Protein AF-A0A7D9IEE5-F1 (afdb_monomer)

Secondary structure (DSSP, 8-state):
-HHHHHHHHHHHTS-------HHHHHHHTT--HHHHHHHHHHHHHTT--HHHHHHHHHHHHHHHHHHHHHHHHHHHTTSSS---

Foldseek 3Di:
DVVVVVVVCCVVPNPPPPPDDVVLCVVQVPDDLVRLVVVLVVCVVVVHDPVSNVVSVVSNVVVVVVVVVVVVVVVVVPPDPDDD

Mean predicted aligned error: 13.34 Å

Nearest PDB structures (foldseek):
  5lcy-assembly1_C  TM=5.767E-01  e=7.806E+00  Salmonella enterica subsp. enterica serovar Typhimurium

Solvent-accessible surface area (backbone atoms only — not comparable to full-atom values): 5178 Å² total; per-residue (Å²): 122,66,63,61,56,52,46,52,44,36,74,75,72,36,88,67,84,64,78,73,53,65,66,60,50,65,71,52,70,82,53,51,69,69,53,47,54,52,49,52,54,49,39,66,72,67,72,46,60,68,67,59,51,53,49,52,53,49,57,43,49,52,54,50,52,53,58,51,48,57,57,51,60,64,57,64,74,72,74,81,86,82,82,135

Organism: Paramuricea clavata (NCBI:txid317549)

pLDDT: mean 73.92, std 16.28, range [42.47, 93.81]

Radius of gyration: 19.27 Å; Cα contacts (8 Å, |Δi|>4): 27; chains: 1; bounding box: 52×28×56 Å

Sequence (84 aa):
MNDVVYNYFADNFGYVEKMLDKELVNKYKDQTVKALKKCLKQLKLSNADPHEIKYVVRTLRDKLRNACQINTTQNQNKTFNHDN

Structure (mmCIF, N/CA/C/O backbone):
data_AF-A0A7D9IEE5-F1
#
_entry.id   AF-A0A7D9IEE5-F1
#
loop_
_atom_site.group_PDB
_atom_site.id
_atom_site.type_symbol
_atom_site.label_atom_id
_atom_site.label_alt_id
_atom_site.label_comp_id
_atom_site.label_asym_id
_atom_site.label_entity_id
_atom_site.label_seq_id
_atom_site.pdbx_PDB_ins_code
_atom_site.Cartn_x
_atom_site.Cartn_y
_atom_site.Cartn_z
_atom_site.occupancy
_atom_site.B_iso_or_equiv
_atom_site.auth_seq_id
_atom_site.auth_comp_id
_atom_site.auth_asym_id
_atom_site.auth_atom_id
_atom_site.pdbx_PDB_model_num
ATOM 1 N N . MET A 1 1 ? -10.971 -20.204 -29.505 1.00 51.38 1 MET A N 1
ATOM 2 C CA . MET A 1 1 ? -10.585 -18.794 -29.773 1.00 51.38 1 MET A CA 1
ATOM 3 C C . MET A 1 1 ? -10.987 -17.830 -28.654 1.00 51.38 1 MET A C 1
ATOM 5 O O . MET A 1 1 ? -10.278 -16.852 -28.473 1.00 51.38 1 MET A O 1
ATOM 9 N N . ASN A 1 2 ? -12.042 -18.098 -27.871 1.00 56.41 2 ASN A N 1
ATOM 10 C CA . ASN A 1 2 ? -12.433 -17.235 -26.743 1.00 56.41 2 ASN A CA 1
ATOM 11 C C . ASN A 1 2 ? -11.508 -17.332 -25.516 1.00 56.41 2 ASN A C 1
ATOM 13 O O . ASN A 1 2 ? -11.370 -16.348 -24.795 1.00 56.41 2 ASN A O 1
ATOM 17 N N . ASP A 1 3 ? -10.819 -18.460 -25.316 1.00 60.09 3 ASP A N 1
ATOM 18 C CA . ASP A 1 3 ? -9.961 -18.650 -24.136 1.00 60.09 3 ASP A CA 1
ATOM 19 C C . ASP A 1 3 ? -8.741 -17.728 -24.126 1.00 60.09 3 ASP A C 1
ATOM 21 O O . ASP A 1 3 ? -8.317 -17.291 -23.070 1.00 60.09 3 ASP A O 1
ATOM 25 N N . VAL A 1 4 ? -8.194 -17.359 -25.289 1.00 69.94 4 VAL A N 1
ATOM 26 C CA . VAL A 1 4 ? -7.020 -16.467 -25.361 1.00 69.94 4 VAL A CA 1
ATOM 27 C C . VAL A 1 4 ? -7.378 -15.050 -24.915 1.00 69.94 4 VAL A C 1
ATOM 29 O O . VAL A 1 4 ? -6.609 -14.412 -24.202 1.00 69.94 4 VAL A O 1
ATOM 32 N N . VAL A 1 5 ? -8.565 -14.570 -25.296 1.00 67.25 5 VAL A N 1
ATOM 33 C CA . VAL A 1 5 ? -9.068 -13.253 -24.890 1.00 67.25 5 VAL A CA 1
ATOM 34 C C . VAL A 1 5 ? -9.425 -13.274 -23.407 1.00 67.25 5 VAL A C 1
ATOM 36 O O . VAL A 1 5 ? -9.018 -12.378 -22.673 1.00 67.25 5 VAL A O 1
ATOM 39 N N . TYR A 1 6 ? -10.107 -14.324 -22.939 1.00 65.56 6 TYR A N 1
ATOM 40 C CA . TYR A 1 6 ? -10.434 -14.468 -21.521 1.00 65.56 6 TYR A CA 1
ATOM 41 C C . TYR A 1 6 ? -9.185 -14.618 -20.649 1.00 65.56 6 TYR A C 1
ATOM 43 O O . TYR A 1 6 ? -9.138 -14.012 -19.590 1.00 65.56 6 TYR A O 1
ATOM 51 N N . ASN A 1 7 ? -8.149 -15.323 -21.112 1.00 65.50 7 ASN A N 1
ATOM 52 C CA . ASN A 1 7 ? -6.857 -15.423 -20.429 1.00 65.50 7 ASN A CA 1
ATOM 53 C C . ASN A 1 7 ? -6.117 -14.086 -20.434 1.00 65.50 7 ASN A C 1
ATOM 55 O O . ASN A 1 7 ? -5.611 -13.680 -19.399 1.00 65.50 7 ASN A O 1
ATOM 59 N N . TYR A 1 8 ? -6.124 -13.337 -21.543 1.00 69.38 8 TYR A N 1
ATOM 60 C CA . TYR A 1 8 ? -5.546 -11.993 -21.571 1.00 69.38 8 TYR A CA 1
ATOM 61 C C . TYR A 1 8 ? -6.240 -11.072 -20.564 1.00 69.38 8 TYR A C 1
ATOM 63 O O . TYR A 1 8 ? -5.573 -10.370 -19.806 1.00 69.38 8 TYR A O 1
ATOM 71 N N . PHE A 1 9 ? -7.572 -11.090 -20.503 1.00 64.81 9 PHE A N 1
ATOM 72 C CA . PHE A 1 9 ? -8.288 -10.321 -19.494 1.00 64.81 9 PHE A CA 1
ATOM 73 C C . PHE A 1 9 ? -8.112 -10.898 -18.091 1.00 64.81 9 PHE A C 1
ATOM 75 O O . PHE A 1 9 ? -7.996 -10.112 -17.171 1.00 64.81 9 PHE A O 1
ATOM 82 N N . ALA A 1 10 ? -8.013 -12.209 -17.890 1.00 65.69 10 ALA A N 1
ATOM 83 C CA . ALA A 1 10 ? -7.791 -12.811 -16.578 1.00 65.69 10 ALA A CA 1
ATOM 84 C C . ALA A 1 10 ? -6.377 -12.541 -16.036 1.00 65.69 10 ALA A C 1
ATOM 86 O O . ALA A 1 10 ? -6.227 -12.257 -14.856 1.00 65.69 10 ALA A O 1
ATOM 87 N N . ASP A 1 11 ? -5.357 -12.540 -16.889 1.00 58.34 11 ASP A N 1
ATOM 88 C CA . ASP A 1 11 ? -3.970 -12.270 -16.509 1.00 58.34 11 ASP A CA 1
ATOM 89 C C . ASP A 1 11 ? -3.696 -10.772 -16.320 1.00 58.34 11 ASP A C 1
ATOM 91 O O . ASP A 1 11 ? -2.889 -10.387 -15.470 1.00 58.34 11 ASP A O 1
ATOM 95 N N . ASN A 1 12 ? -4.369 -9.909 -17.094 1.00 58.41 12 ASN A N 1
ATOM 96 C CA . ASN A 1 12 ? -4.157 -8.458 -17.035 1.00 58.41 12 ASN A CA 1
ATOM 97 C C . ASN A 1 12 ? -5.179 -7.718 -16.153 1.00 58.41 12 ASN A C 1
ATOM 99 O O . ASN A 1 12 ? -4.845 -6.696 -15.549 1.00 58.41 12 ASN A O 1
ATOM 103 N N . PHE A 1 13 ? -6.408 -8.225 -16.059 1.00 62.62 13 PHE A N 1
ATOM 104 C CA . PHE A 1 13 ? -7.554 -7.599 -15.379 1.00 62.62 13 PHE A CA 1
ATOM 105 C C . PHE A 1 13 ? -8.291 -8.540 -14.409 1.00 62.62 13 PHE A C 1
ATOM 107 O O . PHE A 1 13 ? -9.055 -8.066 -13.568 1.00 62.62 13 PHE A O 1
ATOM 114 N N . GLY A 1 14 ? -8.052 -9.849 -14.482 1.00 48.31 14 GLY A N 1
ATOM 115 C CA . GLY A 1 14 ? -8.530 -10.833 -13.530 1.00 48.31 14 GLY A CA 1
ATOM 116 C C . GLY A 1 14 ? -7.624 -10.839 -12.317 1.00 48.31 14 GLY A C 1
ATOM 117 O O . GLY A 1 14 ? -6.395 -10.827 -12.383 1.00 48.31 14 GLY A O 1
ATOM 118 N N . TYR A 1 15 ? -8.258 -10.810 -11.159 1.00 58.47 15 TYR A N 1
ATOM 119 C CA . TYR A 1 15 ? -7.566 -10.975 -9.903 1.00 58.47 15 TYR A CA 1
ATOM 120 C C . TYR A 1 15 ? -7.156 -12.451 -9.784 1.00 58.47 15 TYR A C 1
ATOM 122 O O . TYR A 1 15 ? -7.868 -13.258 -9.196 1.00 58.47 15 TYR A O 1
ATOM 130 N N . VAL A 1 16 ? -6.023 -12.824 -10.383 1.00 55.94 16 VAL A N 1
ATOM 131 C CA . VAL A 1 16 ? -5.351 -14.070 -10.019 1.00 55.94 16 VAL A CA 1
ATOM 132 C C . VAL A 1 16 ? -4.724 -13.797 -8.666 1.00 55.94 16 VAL A C 1
ATOM 134 O O . VAL A 1 16 ? -3.843 -12.943 -8.537 1.00 55.94 16 VAL A O 1
ATOM 137 N N . GLU A 1 17 ? -5.210 -14.497 -7.648 1.00 55.28 17 GLU A N 1
ATOM 138 C CA . GLU A 1 17 ? -4.616 -14.580 -6.320 1.00 55.28 17 GLU A CA 1
ATOM 139 C C . GLU A 1 17 ? -3.260 -15.296 -6.441 1.00 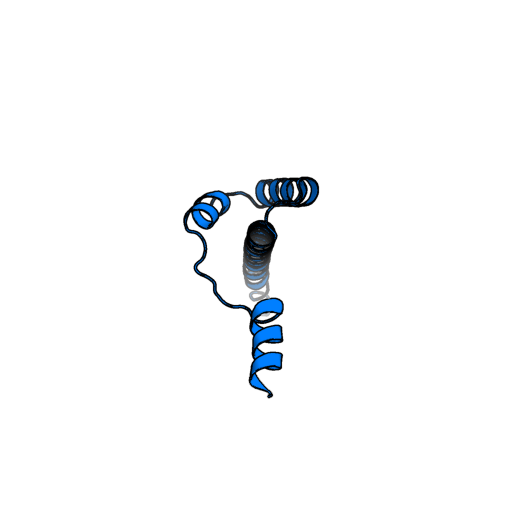55.28 17 GLU A C 1
ATOM 141 O O . GLU A 1 17 ? -3.058 -16.408 -5.964 1.00 55.28 17 GLU A O 1
ATOM 146 N N . LYS A 1 18 ? -2.319 -14.690 -7.179 1.00 57.53 18 LYS A N 1
ATOM 147 C CA . LYS A 1 18 ? -0.937 -15.144 -7.231 1.00 57.53 18 LYS A CA 1
ATOM 148 C C . LYS A 1 18 ? -0.467 -15.141 -5.792 1.00 57.53 18 LYS A C 1
ATOM 150 O O . LYS A 1 18 ? -0.599 -14.114 -5.123 1.00 57.53 18 LYS A O 1
ATOM 155 N N . MET A 1 19 ? -0.003 -16.311 -5.348 1.00 56.38 19 MET A N 1
ATOM 156 C CA . MET A 1 19 ? 0.563 -16.559 -4.027 1.00 56.38 19 MET A CA 1
ATOM 157 C C . MET A 1 19 ? 1.234 -15.292 -3.521 1.00 56.38 19 MET A C 1
ATOM 159 O O . MET A 1 19 ? 2.253 -14.862 -4.058 1.00 56.38 19 MET A O 1
ATOM 163 N N . LEU A 1 20 ? 0.589 -14.662 -2.543 1.00 63.56 20 LEU A N 1
ATOM 164 C CA . LEU A 1 20 ? 1.118 -13.478 -1.900 1.00 63.56 20 LEU A CA 1
ATOM 165 C C . LEU A 1 20 ? 2.498 -13.834 -1.372 1.00 63.56 20 LEU A C 1
ATOM 167 O O . LEU A 1 20 ? 2.629 -14.723 -0.529 1.00 63.56 20 LEU A O 1
ATOM 171 N N . ASP A 1 21 ? 3.509 -13.162 -1.911 1.00 75.75 21 ASP A N 1
ATOM 172 C CA . ASP A 1 21 ? 4.881 -13.337 -1.480 1.00 75.75 21 ASP A CA 1
ATOM 173 C C . ASP A 1 21 ? 4.940 -13.090 0.035 1.00 75.75 21 ASP A C 1
ATOM 175 O O . ASP A 1 21 ? 4.607 -12.008 0.534 1.00 75.75 21 ASP A O 1
ATOM 179 N N . LYS A 1 22 ? 5.274 -14.149 0.783 1.00 79.56 22 LYS A N 1
ATOM 180 C CA . LYS A 1 22 ? 5.248 -14.152 2.251 1.00 79.56 22 LYS A CA 1
ATOM 181 C C . LYS A 1 22 ? 6.185 -13.088 2.815 1.00 79.56 22 LYS A C 1
ATOM 183 O O . LYS A 1 22 ? 5.903 -12.544 3.886 1.00 79.56 22 LYS A O 1
ATOM 188 N N . GLU A 1 23 ? 7.262 -12.766 2.102 1.00 81.81 23 GLU A N 1
ATOM 189 C CA . GLU A 1 23 ? 8.175 -11.691 2.481 1.00 81.81 23 GLU A CA 1
ATOM 190 C C . GLU A 1 23 ? 7.483 -10.333 2.393 1.00 81.81 23 GLU A C 1
ATOM 192 O O . GLU A 1 23 ? 7.524 -9.537 3.334 1.00 81.81 23 GLU A O 1
ATOM 197 N N . LEU A 1 24 ? 6.755 -10.107 1.301 1.00 82.50 24 LEU A N 1
ATOM 198 C CA . LEU A 1 24 ? 6.013 -8.879 1.047 1.00 82.50 24 LEU A CA 1
ATOM 199 C C . LEU A 1 24 ? 4.893 -8.681 2.077 1.00 82.50 24 LEU A C 1
ATOM 201 O O . LEU A 1 24 ? 4.718 -7.587 2.622 1.00 82.50 24 LEU A O 1
ATOM 205 N N . VAL A 1 25 ? 4.178 -9.757 2.416 1.00 83.94 25 VAL A N 1
ATOM 206 C CA . VAL A 1 25 ? 3.157 -9.734 3.472 1.00 83.94 25 VAL A CA 1
ATOM 207 C C . VAL A 1 25 ? 3.774 -9.349 4.813 1.00 83.94 25 VAL A C 1
ATOM 209 O O . VAL A 1 25 ? 3.295 -8.424 5.471 1.00 83.94 25 VAL A O 1
ATOM 212 N N . ASN A 1 26 ? 4.866 -10.002 5.210 1.00 85.38 26 ASN A N 1
ATOM 213 C CA . ASN A 1 26 ? 5.530 -9.709 6.478 1.00 85.38 26 ASN A CA 1
ATOM 214 C C . ASN A 1 26 ? 6.110 -8.289 6.536 1.00 85.38 26 ASN A C 1
ATOM 216 O O . ASN A 1 26 ? 6.048 -7.657 7.588 1.00 85.38 26 ASN A O 1
ATOM 220 N N . LYS A 1 27 ? 6.600 -7.754 5.413 1.00 87.31 27 LYS A N 1
ATOM 221 C CA . LYS A 1 27 ? 7.153 -6.394 5.318 1.00 87.31 27 LYS A CA 1
ATOM 222 C C . LYS A 1 27 ? 6.111 -5.305 5.586 1.00 87.31 27 LYS A C 1
ATOM 224 O O . LYS A 1 27 ? 6.432 -4.278 6.190 1.00 87.31 27 LYS A O 1
ATOM 229 N N . TYR A 1 28 ? 4.868 -5.510 5.140 1.00 87.94 28 TYR A N 1
ATOM 230 C CA . TYR A 1 28 ? 3.836 -4.467 5.164 1.00 87.94 28 TYR A CA 1
ATOM 231 C C . TYR A 1 28 ? 2.677 -4.699 6.144 1.00 87.94 28 TYR A C 1
ATOM 233 O O . TYR A 1 28 ? 1.951 -3.740 6.428 1.00 87.94 28 TYR A O 1
ATOM 241 N N . LYS A 1 29 ? 2.502 -5.908 6.698 1.00 82.69 29 LYS A N 1
ATOM 242 C CA . LYS A 1 29 ? 1.372 -6.232 7.594 1.00 82.69 29 LYS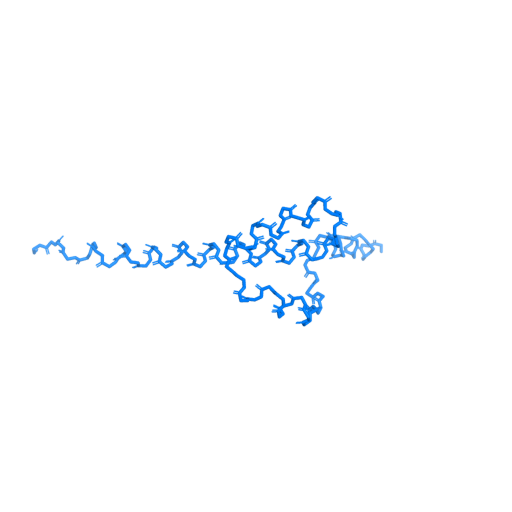 A CA 1
ATOM 243 C C . LYS A 1 29 ? 1.274 -5.304 8.812 1.00 82.69 29 LYS A C 1
ATOM 245 O O . LYS A 1 29 ? 0.198 -4.768 9.080 1.00 82.69 29 LYS A O 1
ATOM 250 N N . ASP A 1 30 ? 2.396 -4.994 9.460 1.00 86.81 30 ASP A N 1
ATOM 251 C CA . ASP A 1 30 ? 2.430 -4.236 10.722 1.00 86.81 30 ASP A CA 1
ATOM 252 C C . ASP A 1 30 ? 2.654 -2.726 10.516 1.00 86.81 30 ASP A C 1
ATOM 254 O O . ASP A 1 30 ? 2.675 -1.937 11.458 1.00 86.81 30 ASP A O 1
ATOM 258 N N . GLN A 1 31 ? 2.774 -2.275 9.263 1.00 90.38 31 GLN A N 1
ATOM 259 C CA . GLN A 1 31 ? 3.032 -0.871 8.938 1.00 90.38 31 GLN A CA 1
ATOM 260 C C . GLN A 1 31 ? 1.814 0.015 9.233 1.00 90.38 31 GLN A C 1
ATOM 262 O O . GLN A 1 31 ? 0.679 -0.311 8.882 1.00 90.38 31 GLN A O 1
ATOM 267 N N . THR A 1 32 ? 2.030 1.199 9.804 1.00 91.25 32 THR A N 1
ATOM 268 C CA . THR A 1 32 ? 0.946 2.179 9.993 1.00 91.25 32 THR A CA 1
ATOM 269 C C . THR A 1 32 ? 0.463 2.748 8.654 1.00 91.25 32 THR A C 1
ATOM 271 O O . THR A 1 32 ? 1.195 2.773 7.665 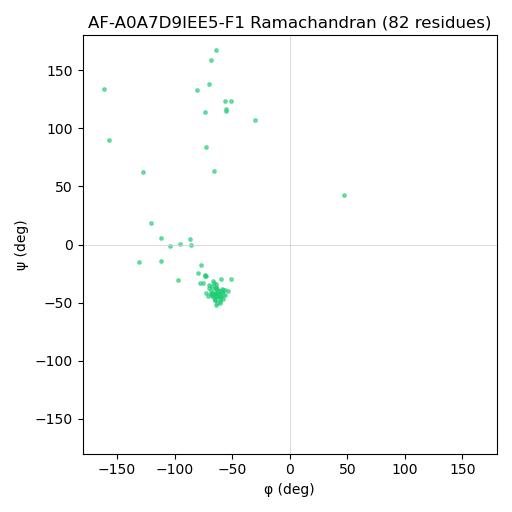1.00 91.25 32 THR A O 1
ATOM 274 N N . VAL A 1 33 ? -0.759 3.293 8.616 1.00 90.50 33 VAL A N 1
ATOM 275 C CA . VAL A 1 33 ? -1.318 3.970 7.425 1.00 90.50 33 VAL A CA 1
ATOM 276 C C . VAL A 1 33 ? -0.382 5.072 6.907 1.00 90.50 33 VAL A C 1
ATOM 278 O O . VAL A 1 33 ? -0.197 5.222 5.699 1.00 90.50 33 VAL A O 1
ATOM 281 N N . LYS A 1 34 ? 0.241 5.840 7.812 1.00 92.25 34 LYS A N 1
ATOM 282 C CA . LYS A 1 34 ? 1.189 6.907 7.456 1.00 92.25 34 LYS A CA 1
ATOM 283 C C . LYS A 1 34 ? 2.448 6.342 6.795 1.00 92.25 34 LYS A C 1
ATOM 285 O O . LYS A 1 34 ? 2.900 6.888 5.789 1.00 92.25 34 LYS A O 1
ATOM 290 N N . ALA A 1 35 ? 2.981 5.249 7.335 1.00 91.00 35 ALA A N 1
ATOM 291 C CA . ALA A 1 35 ? 4.151 4.585 6.781 1.00 91.00 35 ALA A CA 1
ATOM 292 C C . ALA A 1 35 ? 3.844 3.966 5.407 1.00 91.00 35 ALA A C 1
ATOM 294 O O . ALA A 1 35 ? 4.570 4.226 4.454 1.00 91.00 35 ALA A O 1
ATOM 295 N N . LEU A 1 36 ? 2.691 3.304 5.252 1.00 92.00 36 LEU A N 1
ATOM 296 C CA . LEU A 1 36 ? 2.228 2.767 3.967 1.00 92.00 36 LEU A CA 1
ATOM 297 C C . LEU A 1 36 ? 2.076 3.851 2.889 1.00 92.00 36 LEU A C 1
ATOM 299 O O . LEU A 1 36 ? 2.496 3.642 1.754 1.00 92.00 36 LEU A O 1
ATOM 303 N N . LYS A 1 37 ? 1.547 5.037 3.228 1.00 93.38 37 LYS A N 1
ATOM 304 C CA . LYS A 1 37 ? 1.486 6.181 2.294 1.00 93.38 37 LYS A CA 1
ATOM 305 C C . LYS A 1 37 ? 2.878 6.641 1.853 1.00 93.38 37 LYS A C 1
ATOM 307 O O . LYS A 1 37 ? 3.082 6.931 0.674 1.00 93.38 37 LYS A O 1
ATOM 312 N N . LYS A 1 38 ? 3.832 6.708 2.789 1.00 93.81 38 LYS A 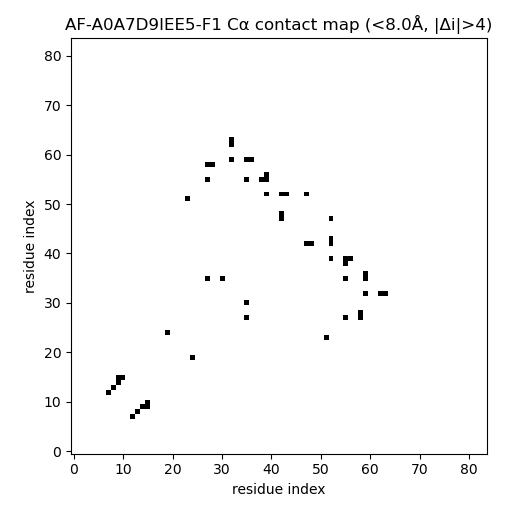N 1
ATOM 313 C CA . LYS A 1 38 ? 5.223 7.082 2.495 1.00 93.81 38 LYS A CA 1
ATOM 314 C C . LYS A 1 38 ? 5.891 6.039 1.597 1.00 93.81 38 LYS A C 1
ATOM 316 O O . LYS A 1 38 ? 6.457 6.418 0.575 1.00 93.81 38 LYS A O 1
ATOM 321 N N . CYS A 1 39 ? 5.757 4.756 1.929 1.00 91.25 39 CYS A N 1
ATOM 322 C CA . CYS A 1 39 ? 6.265 3.652 1.119 1.00 91.25 39 CYS A CA 1
ATOM 323 C C . CYS A 1 39 ? 5.666 3.680 -0.286 1.00 91.25 39 CYS A C 1
ATOM 325 O O . CYS A 1 39 ? 6.408 3.638 -1.255 1.00 91.25 39 CYS A O 1
ATOM 327 N N . LEU A 1 40 ? 4.349 3.849 -0.419 1.00 92.00 40 LEU A N 1
ATOM 328 C CA . LEU A 1 40 ? 3.700 3.925 -1.726 1.00 92.00 40 LEU A CA 1
ATOM 329 C C . LEU A 1 40 ? 4.246 5.074 -2.584 1.00 92.00 40 LEU A C 1
ATOM 331 O O . LEU A 1 40 ? 4.454 4.901 -3.783 1.00 92.00 40 LEU A O 1
ATOM 335 N N . LYS A 1 41 ? 4.489 6.246 -1.983 1.00 93.44 41 LYS A N 1
ATOM 336 C CA . LYS A 1 41 ? 5.101 7.376 -2.693 1.00 93.44 41 LYS A CA 1
ATOM 337 C C . LYS A 1 41 ? 6.510 7.025 -3.174 1.00 93.44 41 LYS A C 1
ATOM 339 O O . LYS A 1 41 ? 6.836 7.321 -4.315 1.00 93.44 41 LYS A O 1
ATOM 344 N N . GLN A 1 42 ? 7.316 6.385 -2.330 1.00 92.69 42 GLN A N 1
ATOM 345 C CA . GLN A 1 42 ? 8.669 5.959 -2.692 1.00 92.69 42 GLN A CA 1
ATOM 346 C C . GLN A 1 42 ? 8.657 4.904 -3.802 1.00 92.69 42 GLN A C 1
ATOM 348 O O . GLN A 1 42 ? 9.331 5.089 -4.804 1.00 92.69 42 GLN A O 1
ATOM 353 N N . LEU A 1 43 ? 7.825 3.869 -3.684 1.00 90.62 43 LEU A N 1
ATOM 354 C CA . LEU A 1 43 ? 7.718 2.801 -4.681 1.00 90.62 43 LEU A CA 1
ATOM 355 C C . LEU A 1 43 ? 7.337 3.339 -6.068 1.00 90.62 43 LEU A C 1
ATOM 357 O O . LEU A 1 43 ? 7.900 2.914 -7.071 1.00 90.62 43 LEU A O 1
ATOM 361 N N . LYS A 1 44 ? 6.431 4.325 -6.122 1.00 88.56 44 LYS A N 1
ATOM 362 C CA . LYS A 1 44 ? 6.058 5.003 -7.373 1.00 88.56 44 LYS A CA 1
ATOM 363 C C . LYS A 1 44 ? 7.188 5.841 -7.971 1.00 88.56 44 LYS A C 1
ATOM 365 O O . LYS A 1 44 ? 7.277 5.931 -9.186 1.00 88.56 44 LYS A O 1
ATOM 370 N N . LEU A 1 45 ? 8.012 6.476 -7.138 1.00 90.81 45 LEU A N 1
ATOM 371 C CA . LEU A 1 45 ? 9.154 7.271 -7.604 1.00 90.81 45 LEU A CA 1
ATOM 372 C C . LEU A 1 45 ? 10.313 6.385 -8.070 1.00 90.81 45 LEU A C 1
ATOM 374 O O . LEU A 1 45 ? 11.033 6.754 -8.989 1.00 90.81 45 LEU A O 1
ATOM 378 N N . SER A 1 46 ? 10.485 5.223 -7.444 1.00 89.38 46 SER A N 1
ATOM 379 C CA . SER A 1 46 ? 11.570 4.285 -7.730 1.00 89.38 46 SER A CA 1
ATOM 380 C C . SER A 1 46 ? 11.261 3.297 -8.860 1.00 89.38 46 SER A C 1
ATOM 382 O O . SER A 1 46 ? 12.074 2.407 -9.085 1.00 89.38 46 SER A O 1
ATOM 384 N N . ASN A 1 47 ? 10.116 3.417 -9.550 1.00 83.81 47 ASN A N 1
ATOM 385 C CA . ASN A 1 47 ? 9.636 2.435 -10.536 1.00 83.81 47 ASN A CA 1
ATOM 386 C C . ASN A 1 47 ? 9.717 0.988 -10.011 1.00 83.81 47 ASN A C 1
ATOM 388 O O . ASN A 1 47 ? 10.156 0.080 -10.713 1.00 83.81 47 ASN A O 1
ATOM 392 N N . ALA A 1 48 ? 9.327 0.796 -8.746 1.00 82.12 48 ALA A N 1
ATOM 393 C CA . ALA A 1 48 ? 9.334 -0.511 -8.100 1.00 82.12 48 ALA A CA 1
ATOM 394 C C . ALA A 1 48 ? 8.349 -1.481 -8.773 1.00 82.12 48 ALA A C 1
ATOM 396 O O . ALA A 1 48 ? 7.488 -1.066 -9.555 1.00 82.12 48 ALA A O 1
ATOM 397 N N . ASP A 1 49 ? 8.456 -2.770 -8.434 1.00 85.38 49 ASP A N 1
ATOM 398 C CA . ASP A 1 49 ? 7.610 -3.817 -9.007 1.00 85.38 49 ASP A CA 1
ATOM 399 C C . ASP A 1 49 ? 6.117 -3.433 -8.906 1.00 85.38 49 ASP A C 1
ATOM 401 O O . ASP A 1 49 ? 5.602 -3.177 -7.806 1.00 85.38 49 ASP A O 1
ATOM 405 N N . PRO A 1 50 ? 5.387 -3.399 -10.038 1.00 83.12 50 PRO A N 1
ATOM 406 C CA . PRO A 1 50 ? 3.950 -3.1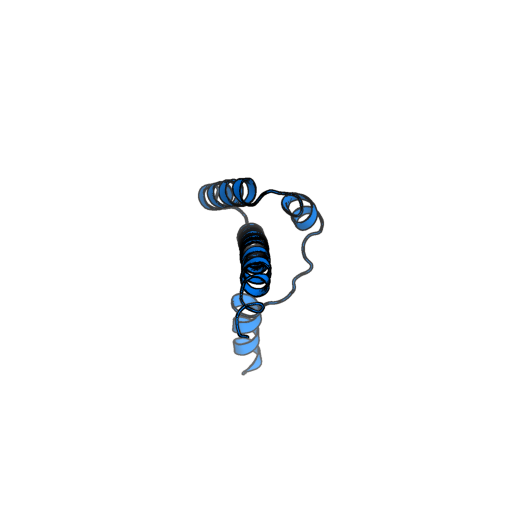70 -10.052 1.00 83.12 50 PRO A CA 1
ATOM 407 C C . PRO A 1 50 ? 3.162 -4.076 -9.094 1.00 83.12 50 PRO A C 1
ATOM 409 O O . PRO A 1 50 ? 2.117 -3.651 -8.589 1.00 83.12 50 PRO A O 1
ATOM 412 N N . HIS A 1 51 ? 3.635 -5.295 -8.813 1.00 83.44 51 HIS A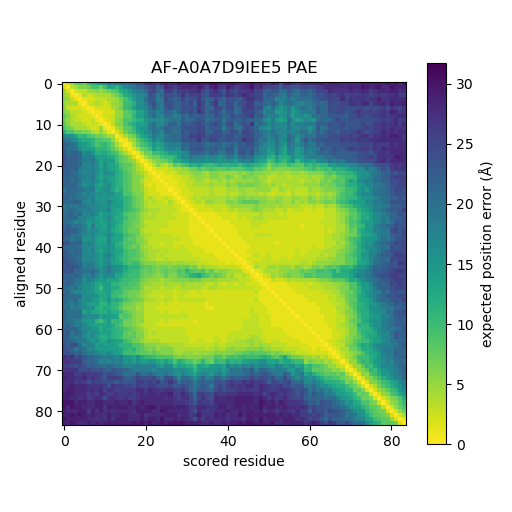 N 1
ATOM 413 C CA . HIS A 1 51 ? 2.994 -6.199 -7.852 1.00 83.44 51 HIS A CA 1
ATOM 414 C C . HIS A 1 51 ? 3.118 -5.685 -6.415 1.00 83.44 51 HIS A C 1
ATOM 416 O O . HIS A 1 51 ? 2.120 -5.648 -5.689 1.00 83.44 51 HIS A O 1
ATOM 422 N N . GLU A 1 52 ? 4.299 -5.200 -6.024 1.00 85.06 52 GLU A N 1
ATOM 423 C CA . GLU A 1 52 ? 4.529 -4.605 -4.705 1.00 85.06 52 GLU A CA 1
ATOM 424 C C . GLU A 1 52 ? 3.685 -3.335 -4.521 1.00 85.06 52 GLU A C 1
ATOM 426 O O . GLU A 1 52 ? 3.015 -3.160 -3.499 1.00 85.06 52 GLU A O 1
ATOM 431 N N . ILE A 1 53 ? 3.613 -2.485 -5.551 1.00 87.38 53 ILE A N 1
ATOM 432 C CA . ILE A 1 53 ? 2.768 -1.282 -5.543 1.00 87.38 53 ILE A CA 1
ATOM 433 C C . ILE A 1 53 ? 1.292 -1.654 -5.359 1.00 87.38 53 ILE A C 1
ATOM 435 O O . ILE A 1 53 ? 0.610 -1.067 -4.511 1.00 87.38 53 ILE A O 1
ATOM 439 N N . LYS A 1 54 ? 0.785 -2.628 -6.129 1.00 86.12 54 LYS A N 1
ATOM 440 C CA . LYS A 1 54 ? -0.603 -3.109 -6.017 1.00 86.12 54 LYS A CA 1
ATOM 441 C C . LYS A 1 54 ? -0.898 -3.620 -4.606 1.00 86.12 54 LYS A C 1
ATOM 443 O O . LYS A 1 54 ? -1.941 -3.271 -4.047 1.00 86.12 54 LYS A O 1
ATOM 448 N N . TYR A 1 55 ? 0.021 -4.383 -4.015 1.00 87.31 55 TYR A N 1
ATOM 449 C CA . TYR A 1 55 ? -0.139 -4.901 -2.660 1.00 87.31 55 TYR A CA 1
ATOM 450 C C . TYR A 1 55 ? -0.213 -3.783 -1.615 1.00 87.31 55 TYR A C 1
ATOM 452 O O . TYR A 1 55 ? -1.166 -3.726 -0.839 1.00 87.31 55 TYR A O 1
ATOM 460 N N . VAL A 1 56 ? 0.730 -2.837 -1.635 1.00 88.81 56 VAL A N 1
ATOM 461 C CA . VAL A 1 56 ? 0.756 -1.715 -0.682 1.00 88.81 56 VAL A CA 1
ATOM 462 C C . VAL A 1 56 ? -0.502 -0.852 -0.798 1.00 88.81 56 VAL A C 1
ATOM 464 O O . VAL A 1 56 ? -1.063 -0.437 0.219 1.00 88.81 56 VAL A O 1
ATOM 467 N N . VAL A 1 57 ? -0.991 -0.609 -2.019 1.00 89.50 57 VAL A N 1
ATOM 468 C CA . VAL A 1 57 ? -2.256 0.108 -2.248 1.00 89.50 57 VAL A CA 1
ATOM 469 C C . VAL A 1 57 ? -3.434 -0.631 -1.622 1.00 89.50 57 VAL A C 1
ATOM 471 O O . VAL A 1 57 ? -4.277 0.008 -0.990 1.00 89.50 57 VAL A O 1
ATOM 474 N N . ARG A 1 58 ? -3.509 -1.955 -1.785 1.00 87.50 58 ARG A N 1
ATOM 475 C CA . ARG A 1 58 ? -4.585 -2.763 -1.205 1.00 87.50 58 ARG A CA 1
ATOM 476 C C . ARG A 1 58 ? -4.542 -2.734 0.318 1.00 87.50 58 ARG A C 1
ATOM 478 O O . ARG A 1 58 ? -5.527 -2.339 0.930 1.00 87.50 58 ARG A O 1
ATOM 485 N N . THR A 1 59 ? -3.386 -3.023 0.912 1.00 88.94 59 THR A N 1
ATOM 486 C CA . THR A 1 59 ? -3.189 -2.980 2.368 1.00 88.94 59 THR A CA 1
ATOM 487 C C . THR A 1 59 ? -3.553 -1.610 2.940 1.00 88.94 59 THR A C 1
ATOM 489 O O . THR A 1 59 ? -4.182 -1.511 3.993 1.00 88.94 59 THR A O 1
ATOM 492 N N . LEU A 1 60 ? -3.219 -0.528 2.229 1.00 90.31 60 LEU A N 1
ATOM 493 C CA . LEU A 1 60 ? -3.611 0.823 2.617 1.00 90.31 60 LEU A CA 1
ATOM 494 C C . LEU A 1 60 ? -5.135 1.024 2.575 1.00 90.31 60 LEU A C 1
ATOM 496 O O . LEU A 1 60 ? -5.687 1.578 3.525 1.00 90.31 60 LEU A O 1
ATOM 500 N N . ARG A 1 61 ? -5.816 0.591 1.504 1.00 89.19 61 ARG A N 1
ATOM 501 C CA . ARG A 1 61 ? -7.284 0.688 1.401 1.00 89.19 61 ARG A CA 1
ATOM 502 C C . ARG A 1 61 ? -7.980 -0.121 2.485 1.00 89.19 61 ARG A C 1
ATOM 504 O O . ARG A 1 61 ? -8.896 0.406 3.105 1.00 89.19 61 ARG A O 1
ATOM 511 N N . ASP A 1 62 ? -7.527 -1.343 2.744 1.00 86.69 62 ASP A N 1
ATOM 512 C CA . ASP A 1 62 ? -8.125 -2.217 3.754 1.00 86.69 62 ASP A CA 1
ATOM 513 C C . ASP A 1 62 ? -7.994 -1.597 5.151 1.00 86.69 62 ASP A C 1
ATOM 515 O O . ASP A 1 62 ? -8.978 -1.495 5.884 1.00 86.69 62 ASP A O 1
ATOM 519 N N . LYS A 1 63 ? -6.817 -1.050 5.490 1.00 87.44 63 LYS A N 1
ATOM 520 C CA . LYS A 1 63 ? -6.623 -0.332 6.761 1.00 87.44 63 LYS A CA 1
ATOM 521 C C . LYS A 1 63 ? -7.477 0.931 6.869 1.00 87.44 63 LYS A C 1
ATOM 523 O O . LYS A 1 63 ? -7.998 1.212 7.944 1.00 87.44 63 LYS A O 1
ATOM 528 N N . LEU A 1 64 ? -7.642 1.684 5.781 1.00 87.69 64 LEU A N 1
ATOM 529 C CA . LEU A 1 64 ? -8.511 2.865 5.763 1.00 87.69 64 LEU A CA 1
ATOM 530 C C . LEU A 1 64 ? -9.990 2.489 5.912 1.00 87.69 64 LEU A C 1
ATOM 532 O O . LEU A 1 64 ? -10.699 3.131 6.682 1.00 87.69 64 LEU A O 1
ATOM 536 N N . ARG A 1 65 ? -10.445 1.432 5.231 1.00 86.31 65 ARG A N 1
ATOM 537 C CA . ARG A 1 65 ? -11.814 0.916 5.345 1.00 86.31 65 ARG A CA 1
ATOM 538 C C . ARG A 1 65 ? -12.111 0.472 6.773 1.00 86.31 65 ARG A C 1
ATOM 540 O O . ARG A 1 65 ? -13.132 0.874 7.322 1.00 86.31 65 ARG A O 1
ATOM 547 N N . ASN A 1 66 ? -11.198 -0.280 7.387 1.00 82.44 66 ASN A N 1
ATOM 548 C CA . ASN A 1 66 ? -11.347 -0.732 8.770 1.00 82.44 66 ASN A CA 1
ATOM 549 C C . ASN A 1 66 ? -11.361 0.453 9.749 1.00 82.44 66 ASN A C 1
ATOM 551 O O . ASN A 1 66 ? -12.200 0.495 10.644 1.00 82.44 66 ASN A O 1
ATOM 555 N N . ALA A 1 67 ? -10.498 1.456 9.549 1.00 79.75 67 ALA A N 1
ATOM 556 C CA . ALA A 1 67 ? -10.504 2.670 10.366 1.00 79.75 67 ALA A CA 1
ATOM 557 C C . ALA A 1 67 ? -11.822 3.457 10.242 1.00 79.75 67 ALA A C 1
ATOM 559 O O . ALA A 1 67 ? -12.334 3.962 11.238 1.00 79.75 67 ALA A O 1
ATOM 560 N N . CYS A 1 68 ? -12.401 3.542 9.041 1.00 72.38 68 CYS A N 1
ATOM 561 C CA . CYS A 1 68 ? -13.702 4.180 8.839 1.00 72.38 68 CYS A CA 1
ATOM 562 C C . CYS A 1 68 ? -14.844 3.399 9.505 1.00 72.38 68 CYS A C 1
ATOM 564 O O . CYS A 1 68 ? -15.692 4.016 10.141 1.00 72.38 68 CYS A O 1
ATOM 566 N N . GL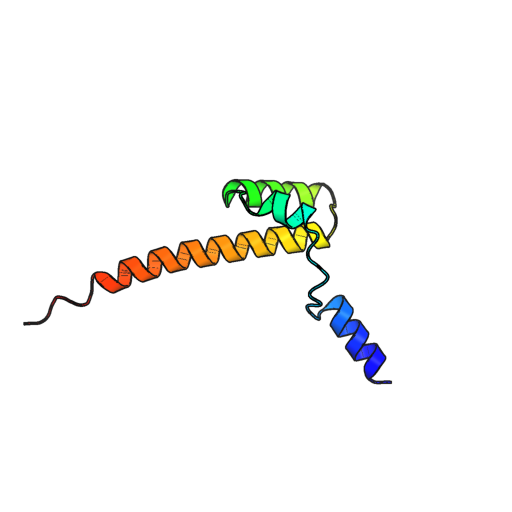N A 1 69 ? -14.854 2.065 9.410 1.00 68.69 69 GLN A N 1
ATOM 567 C CA . GLN A 1 69 ? -15.912 1.233 9.997 1.00 68.69 69 GLN A CA 1
ATOM 568 C C . GLN A 1 69 ? -15.943 1.300 11.528 1.00 68.69 69 GLN A C 1
ATOM 570 O O . GLN A 1 69 ? -17.025 1.381 12.102 1.00 68.69 69 GLN A O 1
ATOM 575 N N . ILE A 1 70 ? -14.782 1.362 12.189 1.00 60.16 70 ILE A N 1
ATOM 576 C CA . ILE A 1 70 ? -14.706 1.544 13.650 1.00 60.16 70 ILE A CA 1
ATOM 577 C C . ILE A 1 70 ? -15.404 2.849 14.080 1.00 60.16 70 ILE A C 1
ATOM 579 O O . ILE A 1 70 ? -16.127 2.872 15.076 1.00 60.16 70 ILE A O 1
ATOM 583 N N . ASN A 1 71 ? -15.260 3.919 13.294 1.00 55.56 71 ASN A N 1
ATOM 584 C CA . ASN A 1 71 ? -15.907 5.205 13.573 1.00 55.56 71 ASN A CA 1
ATOM 585 C C . ASN A 1 71 ? -17.418 5.195 13.282 1.00 55.56 71 ASN A C 1
ATOM 587 O O . ASN A 1 71 ? -18.171 5.953 13.898 1.00 55.56 71 ASN A O 1
ATOM 591 N N . THR A 1 72 ? -17.879 4.343 12.362 1.00 53.22 72 THR A N 1
ATOM 592 C CA . THR A 1 72 ? -19.310 4.163 12.076 1.00 53.22 72 THR A CA 1
ATOM 593 C C . THR A 1 72 ? -20.011 3.405 13.204 1.00 53.22 72 THR A C 1
ATOM 595 O O . THR A 1 72 ? -21.078 3.833 13.638 1.00 53.22 72 THR A O 1
ATOM 598 N N . THR A 1 73 ? -19.395 2.355 13.756 1.00 50.44 73 THR A N 1
ATOM 599 C CA . THR A 1 73 ? -19.983 1.578 14.863 1.00 50.44 73 THR A CA 1
ATOM 600 C C . THR A 1 73 ? -20.106 2.397 16.153 1.00 50.44 73 THR A C 1
ATOM 602 O O . THR A 1 73 ? -21.074 2.236 16.890 1.00 50.44 73 THR A O 1
ATOM 605 N N . GLN A 1 74 ? -19.189 3.335 16.422 1.00 48.28 74 GLN A N 1
ATOM 606 C CA . GLN A 1 74 ? -19.319 4.216 17.592 1.00 48.28 74 G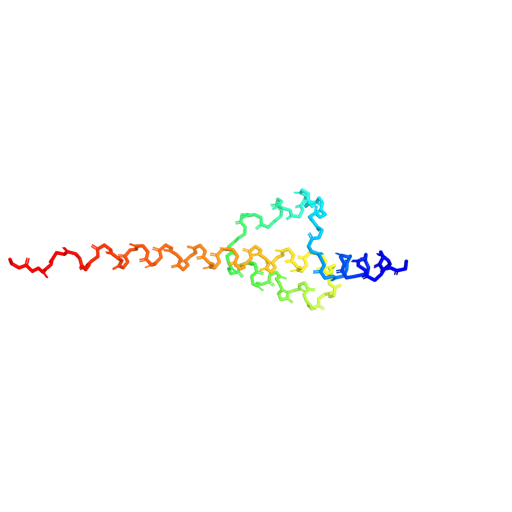LN A CA 1
ATOM 607 C C . GLN A 1 74 ? -20.416 5.282 17.453 1.00 48.28 74 GLN A C 1
ATOM 609 O O . GLN A 1 74 ? -20.989 5.687 18.462 1.00 48.28 74 GLN A O 1
ATOM 614 N N . ASN A 1 75 ? -20.756 5.713 16.234 1.00 43.91 75 ASN A N 1
ATOM 615 C CA . ASN A 1 75 ? -21.843 6.678 16.029 1.00 43.91 75 ASN A CA 1
ATOM 616 C C . ASN A 1 75 ? -23.241 6.043 16.076 1.00 43.91 75 ASN A C 1
ATOM 618 O O . ASN A 1 75 ? -24.199 6.734 16.409 1.00 43.91 75 ASN A O 1
ATOM 622 N N . GLN A 1 76 ? -23.378 4.7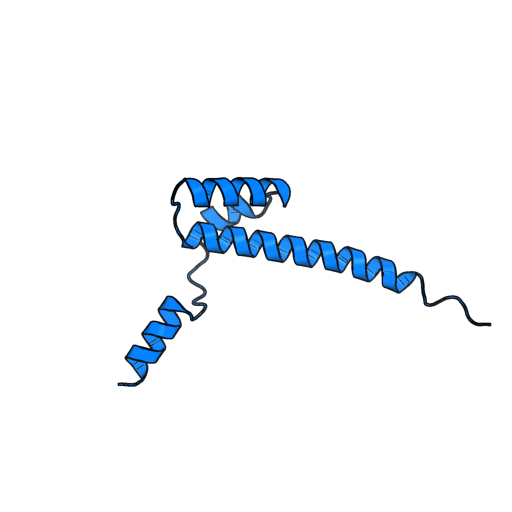43 15.801 1.00 47.47 76 GLN A N 1
ATOM 623 C CA . GLN A 1 76 ? -24.680 4.061 15.850 1.00 47.47 76 GLN A CA 1
ATOM 624 C C . GLN A 1 76 ? -25.165 3.747 17.277 1.00 47.47 76 GLN A C 1
ATOM 626 O O . GLN A 1 76 ? -26.358 3.559 17.484 1.00 47.47 76 GLN A O 1
ATOM 631 N N . ASN A 1 77 ? -24.279 3.766 18.278 1.00 48.94 77 ASN A N 1
ATOM 632 C CA . ASN A 1 77 ? -24.648 3.520 19.679 1.00 48.94 77 ASN A CA 1
ATOM 633 C C . ASN A 1 77 ? -25.132 4.773 20.434 1.00 48.94 77 ASN A C 1
ATOM 635 O O . ASN A 1 77 ? -25.459 4.675 21.615 1.00 48.94 77 ASN A O 1
ATOM 639 N N . LYS A 1 78 ? -25.173 5.954 19.797 1.00 48.25 78 LYS A N 1
ATOM 640 C CA . LYS A 1 78 ? -25.578 7.214 20.455 1.00 48.25 78 LYS A CA 1
ATOM 641 C C . LYS A 1 78 ? -26.992 7.692 20.089 1.00 48.25 78 LYS A C 1
ATOM 643 O O . LYS A 1 78 ? -27.436 8.701 20.623 1.00 48.25 78 LYS A O 1
ATOM 648 N N . THR A 1 79 ? -27.717 6.978 19.227 1.00 47.66 79 THR A N 1
ATOM 649 C CA . THR A 1 79 ? -29.017 7.418 18.678 1.00 47.66 79 THR A CA 1
ATOM 650 C C . THR A 1 79 ? -30.199 6.490 18.981 1.00 47.66 79 THR A C 1
ATOM 652 O O . THR A 1 79 ? -31.228 6.613 18.330 1.00 47.66 79 THR A O 1
ATOM 655 N N . PHE A 1 80 ? -30.102 5.595 19.973 1.00 49.94 80 PHE A N 1
ATOM 656 C CA . PHE A 1 80 ? -31.211 4.691 20.341 1.00 49.94 80 PHE A CA 1
ATOM 657 C C . PHE A 1 80 ? -31.865 4.944 21.711 1.00 49.94 80 PHE A C 1
ATOM 659 O O . PHE A 1 80 ? -32.753 4.195 22.091 1.00 49.94 80 PHE A O 1
ATOM 666 N N . ASN A 1 81 ? -31.490 6.007 22.434 1.00 54.81 81 ASN A N 1
ATOM 667 C CA . ASN A 1 81 ? -32.082 6.336 23.740 1.00 54.81 81 ASN A CA 1
ATOM 668 C C . ASN A 1 81 ? -32.590 7.785 23.788 1.00 54.81 81 ASN A C 1
ATOM 670 O O . ASN A 1 81 ? -32.081 8.606 24.553 1.00 54.81 81 ASN A O 1
ATOM 674 N N . HIS A 1 82 ? -33.558 8.119 22.943 1.00 50.25 82 HIS A N 1
ATOM 675 C CA . HIS A 1 82 ? -34.456 9.247 23.185 1.00 50.25 82 HIS A CA 1
ATOM 676 C C . HIS A 1 82 ? -35.726 9.013 22.382 1.00 50.25 82 HIS A C 1
ATOM 678 O O . HIS A 1 82 ? -35.769 9.361 21.214 1.00 50.25 82 HIS A O 1
ATOM 684 N N . ASP A 1 83 ? -36.694 8.339 22.993 1.00 51.00 83 ASP A N 1
ATOM 685 C CA . ASP A 1 83 ? -38.103 8.712 22.920 1.00 51.00 83 ASP A CA 1
ATOM 686 C C . ASP A 1 83 ? -38.836 8.016 24.080 1.00 51.00 83 ASP A C 1
ATOM 688 O O . ASP A 1 83 ? -38.549 6.861 24.405 1.00 51.00 83 ASP A O 1
ATOM 692 N N . ASN A 1 84 ? -39.662 8.816 24.760 1.00 42.47 84 ASN A N 1
ATOM 693 C CA . ASN A 1 84 ? -40.433 8.534 25.979 1.00 42.47 84 ASN A CA 1
ATOM 694 C C . ASN A 1 84 ? -41.459 7.409 25.820 1.00 42.47 84 ASN A C 1
ATOM 696 O O . ASN A 1 84 ? -42.081 7.328 24.738 1.00 42.47 84 ASN A O 1
#